Protein AF-A0A7J2YZC2-F1 (afdb_monomer_lite)

Radius of gyration: 19.79 Å; chains: 1; bounding box: 52×30×52 Å

pLDDT: mean 81.87, std 10.57, range [44.81, 95.25]

Secondary structure (DSSP, 8-state):
--STHHHHH--HHHHHHHHHHHHH-SS---HHHHHHHHHHHHHHHHHHS-HHHHHIIIIIHHHHHHHHHHHHHTT-GGGGGGGG-HHHHHHHHHHHHHHHHH--

Sequence (104 aa):
MRRKVWYRALNRLERGIIDLTVQCVECIKSGKLANVVTAIVDKLASAMEGKLDRLVRSVGLGLAGKISAIAVKLGNRSAAGWATDAGFARYLAVAHLNAVQQSL

Structure (mmCIF, N/CA/C/O backbone):
data_AF-A0A7J2YZC2-F1
#
_entry.id   AF-A0A7J2YZC2-F1
#
loop_
_atom_site.group_PDB
_atom_site.id
_atom_site.type_symbol
_atom_site.label_atom_id
_atom_site.label_alt_id
_atom_site.label_comp_id
_atom_site.label_asym_id
_atom_site.label_entity_id
_atom_site.label_seq_id
_atom_site.pdbx_PDB_ins_code
_atom_site.Cartn_x
_atom_site.Cartn_y
_atom_site.Cartn_z
_atom_site.occupancy
_atom_site.B_iso_or_equiv
_atom_site.auth_seq_id
_atom_site.auth_comp_id
_atom_site.auth_asym_id
_atom_site.auth_atom_id
_atom_site.pdbx_PDB_model_num
ATOM 1 N N . MET A 1 1 ? -7.834 -14.541 10.863 1.00 44.81 1 MET A N 1
ATOM 2 C CA . MET A 1 1 ? -7.339 -13.636 11.929 1.00 44.81 1 MET A CA 1
ATOM 3 C C . MET A 1 1 ? -6.650 -14.426 13.052 1.00 44.81 1 MET A C 1
ATOM 5 O O . MET A 1 1 ? -7.277 -14.700 14.064 1.00 44.81 1 MET A O 1
ATOM 9 N N . ARG A 1 2 ? -5.397 -14.885 12.891 1.00 49.75 2 ARG A N 1
ATOM 10 C CA . ARG A 1 2 ? -4.733 -15.752 13.902 1.00 49.75 2 ARG A CA 1
ATOM 11 C C . ARG A 1 2 ? -3.265 -15.408 14.179 1.00 49.75 2 ARG A C 1
ATOM 13 O O . ARG A 1 2 ? -2.424 -16.274 14.372 1.00 49.75 2 ARG A O 1
ATOM 20 N N . ARG A 1 3 ? -2.949 -14.125 14.276 1.00 54.38 3 ARG A N 1
ATOM 21 C CA . ARG A 1 3 ? -1.885 -13.684 15.183 1.00 54.38 3 ARG A CA 1
ATOM 22 C C . ARG A 1 3 ? -2.606 -12.904 16.259 1.00 54.38 3 ARG A C 1
ATOM 24 O O . ARG A 1 3 ? -3.495 -12.134 15.918 1.00 54.38 3 ARG A O 1
ATOM 31 N N . LYS A 1 4 ? -2.262 -13.102 17.530 1.00 68.12 4 LYS A N 1
ATOM 32 C CA . LYS A 1 4 ? -2.829 -12.409 18.703 1.00 68.12 4 LYS A CA 1
ATOM 33 C C . LYS A 1 4 ? -2.609 -10.876 18.672 1.00 68.12 4 LYS A C 1
ATOM 35 O O . LYS A 1 4 ? -2.478 -10.268 19.720 1.00 68.12 4 LYS A O 1
ATOM 40 N N . VAL A 1 5 ? -2.528 -10.248 17.494 1.00 71.50 5 VAL A N 1
ATOM 41 C CA . VAL A 1 5 ? -2.300 -8.823 17.238 1.00 71.50 5 VAL A CA 1
ATOM 42 C C . VAL A 1 5 ? -3.353 -7.983 17.944 1.00 71.50 5 VAL A C 1
ATOM 44 O O . VAL A 1 5 ? -2.976 -7.021 18.589 1.00 71.50 5 VAL A O 1
ATOM 47 N N . TRP A 1 6 ? -4.622 -8.407 17.951 1.00 73.69 6 TRP A N 1
ATOM 48 C CA . TRP A 1 6 ? -5.681 -7.740 18.718 1.00 73.69 6 TRP A CA 1
ATOM 49 C C . TRP A 1 6 ? -5.324 -7.570 20.202 1.00 73.69 6 TRP A C 1
ATOM 51 O O . TRP A 1 6 ? -5.437 -6.487 20.758 1.00 73.69 6 TRP A O 1
ATOM 61 N N . TYR A 1 7 ? -4.813 -8.627 20.837 1.00 75.19 7 TYR A N 1
ATOM 62 C CA . TYR A 1 7 ? -4.449 -8.611 22.257 1.00 75.19 7 TYR A CA 1
ATOM 63 C C . TYR A 1 7 ? -3.024 -8.112 22.526 1.00 75.19 7 TYR A C 1
ATOM 65 O O . TYR A 1 7 ? -2.729 -7.696 23.639 1.00 75.19 7 TYR A O 1
ATOM 73 N N . ARG A 1 8 ? -2.133 -8.177 21.531 1.00 78.38 8 ARG A N 1
ATOM 74 C CA . ARG A 1 8 ? -0.730 -7.754 21.640 1.00 78.38 8 ARG A CA 1
ATOM 75 C C . ARG A 1 8 ? -0.547 -6.266 21.345 1.00 78.38 8 ARG A C 1
ATOM 77 O O . ARG A 1 8 ? 0.346 -5.655 21.914 1.00 78.38 8 ARG A O 1
ATOM 84 N N . ALA A 1 9 ? -1.336 -5.715 20.427 1.00 76.50 9 ALA A N 1
ATOM 85 C CA . ALA A 1 9 ? -1.223 -4.332 19.985 1.00 76.50 9 ALA A CA 1
ATOM 86 C C . ALA A 1 9 ? -2.140 -3.384 20.769 1.00 76.50 9 ALA A C 1
ATOM 88 O O . ALA A 1 9 ? -1.779 -2.217 20.918 1.00 76.50 9 ALA A O 1
ATOM 89 N N . LEU A 1 10 ? -3.300 -3.856 21.261 1.00 82.12 10 LEU A N 1
ATOM 90 C CA . LEU A 1 10 ? -4.266 -3.003 21.962 1.00 82.12 10 LEU A CA 1
ATOM 91 C C . LEU A 1 10 ? -4.323 -3.241 23.470 1.00 82.12 10 LEU A C 1
ATOM 93 O O . LEU A 1 10 ? -4.476 -4.366 23.967 1.00 82.12 10 LEU A O 1
ATOM 97 N N . ASN A 1 11 ? -4.364 -2.128 24.192 1.00 84.06 11 ASN A N 1
ATOM 98 C CA . ASN A 1 11 ? -4.615 -2.090 25.622 1.00 84.06 11 ASN A CA 1
ATOM 99 C C . ASN A 1 11 ? -6.103 -2.349 25.919 1.00 84.06 11 ASN A C 1
ATOM 101 O O . ASN A 1 11 ? -6.965 -2.278 25.042 1.00 84.06 11 ASN A O 1
ATOM 105 N N . ARG A 1 12 ? -6.424 -2.669 27.180 1.00 84.75 12 ARG A N 1
ATOM 106 C CA . ARG A 1 12 ? -7.802 -2.998 27.601 1.00 84.75 12 ARG A CA 1
ATOM 107 C C . ARG A 1 12 ? -8.801 -1.881 27.266 1.00 84.75 12 ARG A C 1
ATOM 109 O O . ARG A 1 12 ? -9.915 -2.182 26.860 1.00 84.75 12 ARG A O 1
ATOM 116 N N . LEU A 1 13 ? -8.377 -0.622 27.394 1.00 84.19 13 LEU A N 1
ATOM 117 C CA . LEU A 1 13 ? -9.197 0.551 27.089 1.00 84.19 13 LEU A CA 1
ATOM 118 C C . LEU A 1 13 ? -9.487 0.687 25.586 1.00 84.19 13 LEU A C 1
ATOM 120 O O . LEU A 1 13 ? -10.634 0.872 25.209 1.00 84.19 13 LEU A O 1
ATOM 124 N N . GLU A 1 14 ? -8.470 0.543 24.731 1.00 84.38 14 GLU A N 1
ATOM 125 C CA . GLU A 1 14 ? -8.618 0.634 23.268 1.00 84.38 14 GLU A CA 1
ATOM 126 C C . GLU A 1 14 ? -9.571 -0.445 22.737 1.00 84.38 14 GLU A C 1
ATOM 128 O O . GLU A 1 14 ? -10.418 -0.166 21.893 1.00 84.38 14 GLU A O 1
ATOM 133 N N . ARG A 1 15 ? -9.484 -1.665 23.286 1.00 85.19 15 ARG A N 1
ATOM 134 C CA . ARG A 1 15 ? -10.427 -2.748 22.967 1.00 85.19 15 ARG A CA 1
ATOM 135 C C . ARG A 1 15 ? -11.846 -2.414 23.404 1.00 85.19 15 ARG A C 1
ATOM 137 O O . ARG A 1 15 ? -12.754 -2.542 22.599 1.00 85.19 15 ARG A O 1
ATOM 144 N N . GLY A 1 16 ? -12.014 -1.921 24.632 1.00 86.12 16 GLY A N 1
ATOM 145 C CA . GLY A 1 16 ? -13.320 -1.495 25.130 1.00 86.12 16 GLY A CA 1
ATOM 146 C C . GLY A 1 16 ? -13.954 -0.408 24.262 1.00 86.12 16 GLY A C 1
ATOM 147 O O . GLY A 1 16 ? -15.141 -0.487 23.979 1.00 86.12 16 GLY A O 1
ATOM 148 N N . ILE A 1 17 ? -13.166 0.562 23.783 1.00 85.25 17 ILE A N 1
ATOM 149 C CA . ILE A 1 17 ? -13.654 1.607 22.872 1.00 85.25 17 ILE A CA 1
ATOM 150 C C . ILE A 1 17 ? -14.148 0.992 21.561 1.00 85.25 17 ILE A C 1
ATOM 152 O O . ILE A 1 17 ? -15.262 1.307 21.153 1.00 85.25 17 ILE A O 1
ATOM 156 N N . ILE A 1 18 ? -13.369 0.106 20.926 1.00 84.12 18 ILE A N 1
ATOM 157 C CA . ILE A 1 18 ? -13.804 -0.535 19.678 1.00 84.12 18 ILE A CA 1
ATOM 158 C C . ILE A 1 18 ? -15.050 -1.395 19.915 1.00 84.12 18 ILE A C 1
ATOM 160 O O . ILE A 1 18 ? -16.024 -1.238 19.184 1.00 84.12 18 ILE A O 1
ATOM 164 N N . ASP A 1 19 ? -15.055 -2.239 20.947 1.00 84.81 19 ASP A N 1
ATOM 165 C CA . ASP A 1 19 ? -16.177 -3.131 21.258 1.00 84.81 19 ASP A CA 1
ATOM 166 C C . ASP A 1 19 ? -17.473 -2.330 21.494 1.00 84.81 19 ASP A C 1
ATOM 168 O O . ASP A 1 19 ? -18.499 -2.634 20.888 1.00 84.81 19 ASP A O 1
ATOM 172 N N . LEU A 1 20 ? -17.412 -1.235 22.266 1.00 82.88 20 LEU A N 1
ATOM 173 C CA . LEU A 1 20 ? -18.544 -0.318 22.457 1.00 82.88 20 LEU A CA 1
ATOM 174 C C . LEU A 1 20 ? -18.958 0.373 21.158 1.00 82.88 20 LEU A C 1
ATOM 176 O O . LEU A 1 20 ? -20.149 0.492 20.891 1.00 82.88 20 LEU A O 1
ATOM 180 N N . THR A 1 21 ? -18.012 0.836 20.339 1.00 83.62 21 THR A N 1
ATOM 181 C CA . THR A 1 21 ? -18.370 1.478 19.063 1.00 83.62 21 THR A CA 1
ATOM 182 C C . THR A 1 21 ? -19.034 0.504 18.097 1.00 83.62 21 THR A C 1
ATOM 184 O O . THR A 1 21 ? -20.010 0.880 17.461 1.00 83.62 21 THR A O 1
ATOM 187 N N . VAL A 1 22 ? -18.574 -0.748 18.042 1.00 81.25 22 VAL A N 1
ATOM 188 C CA . VAL A 1 22 ? -19.161 -1.800 17.200 1.00 81.25 22 VAL A CA 1
ATOM 189 C C . VAL A 1 22 ? -20.535 -2.223 17.721 1.00 81.25 22 VAL A C 1
A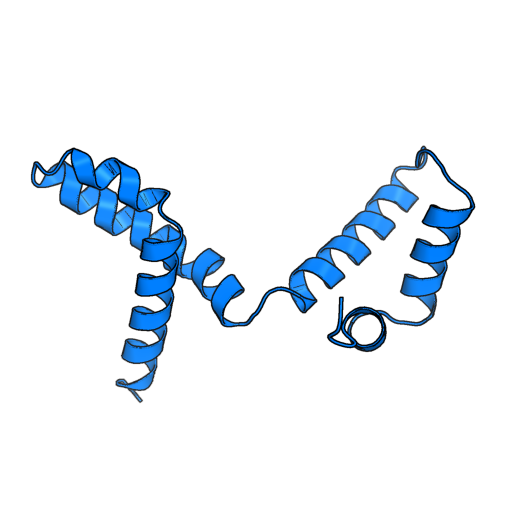TOM 191 O O . VAL A 1 22 ? -21.427 -2.492 16.923 1.00 81.25 22 VAL A O 1
ATOM 194 N N . GLN A 1 23 ? -20.728 -2.279 19.043 1.00 78.25 23 GLN A N 1
ATOM 195 C CA . GLN A 1 23 ? -21.999 -2.700 19.640 1.00 78.25 23 GLN A CA 1
ATOM 196 C C . GLN A 1 23 ? -23.057 -1.595 19.693 1.00 78.25 23 GLN A C 1
ATOM 198 O O . GLN A 1 23 ? -24.243 -1.894 19.594 1.00 78.25 23 GLN A O 1
ATOM 203 N N . CYS A 1 24 ? -22.660 -0.339 19.899 1.00 69.69 24 CYS A N 1
ATOM 204 C CA . CYS A 1 24 ? -23.599 0.731 20.244 1.00 69.69 24 CYS A CA 1
ATOM 205 C C . CYS A 1 24 ? -23.813 1.765 19.135 1.00 69.69 24 CYS A C 1
ATOM 207 O O . CYS A 1 24 ? -24.705 2.601 19.275 1.00 69.69 24 CYS A O 1
ATOM 209 N N . VAL A 1 25 ? -22.998 1.778 18.075 1.00 71.19 25 VAL A N 1
ATOM 210 C CA . VAL A 1 25 ? -22.989 2.893 17.121 1.00 71.19 25 VAL A CA 1
ATOM 211 C C . VAL A 1 25 ? -22.950 2.391 15.676 1.00 71.19 25 VAL A C 1
ATOM 213 O O . VAL A 1 25 ? -21.904 1.994 15.182 1.00 71.19 25 VAL A O 1
ATOM 216 N N . GLU A 1 26 ? -24.072 2.500 14.954 1.00 67.06 26 GLU A N 1
ATOM 217 C CA . GLU A 1 26 ? -24.103 2.247 13.499 1.00 67.06 26 GLU A CA 1
ATOM 218 C C . GLU A 1 26 ? -23.315 3.302 12.704 1.00 67.06 26 GLU A C 1
ATOM 220 O O . GLU A 1 26 ? -22.722 2.994 11.674 1.00 67.06 26 GLU A O 1
ATOM 225 N N . CYS A 1 27 ? -23.286 4.557 13.172 1.00 68.62 27 CYS A N 1
ATOM 226 C CA . CYS A 1 27 ? -22.557 5.662 12.541 1.00 68.62 27 CYS A CA 1
ATOM 227 C C . CYS A 1 27 ? -22.011 6.641 13.590 1.00 68.62 27 CYS A C 1
ATOM 229 O O . CYS A 1 27 ? -22.766 7.245 14.357 1.00 68.62 27 CYS A O 1
ATOM 231 N N . ILE A 1 28 ? -20.690 6.834 13.616 1.00 75.00 28 ILE A N 1
ATOM 232 C CA . ILE A 1 28 ? -20.024 7.735 14.563 1.00 75.00 28 ILE A CA 1
ATOM 233 C C . ILE A 1 28 ? -20.274 9.190 14.146 1.00 75.00 28 ILE A C 1
ATOM 235 O O . ILE A 1 28 ? -19.671 9.689 13.202 1.00 75.00 28 ILE A O 1
ATOM 239 N N . LYS A 1 29 ? -21.143 9.895 14.880 1.00 78.00 29 LYS A N 1
ATOM 240 C CA . LYS A 1 29 ? -21.450 11.321 14.634 1.00 78.00 29 LYS A CA 1
ATOM 241 C C . LYS A 1 29 ? -20.463 12.291 15.300 1.00 78.00 29 LYS A C 1
ATOM 243 O O . LYS A 1 29 ? -20.415 13.463 14.948 1.00 78.00 29 LYS A O 1
ATOM 248 N N . SER A 1 30 ? -19.681 11.821 16.275 1.00 83.00 30 SER A N 1
ATOM 249 C CA . SER A 1 30 ? -18.712 12.643 17.011 1.00 83.00 30 SER A CA 1
ATOM 250 C C . SER A 1 30 ? -17.325 12.570 16.375 1.00 83.00 30 SER A C 1
ATOM 252 O O . SER A 1 30 ? -16.698 11.511 16.375 1.00 83.00 30 SER A O 1
ATOM 254 N N . GLY A 1 31 ? -16.800 13.709 15.913 1.00 82.62 31 GLY A N 1
ATOM 255 C CA . GLY A 1 31 ? -15.459 13.781 15.316 1.00 82.62 31 GLY A CA 1
ATOM 256 C C . GLY A 1 31 ? -14.333 13.373 16.274 1.00 82.62 31 GLY A C 1
ATOM 257 O O . GLY A 1 31 ? -13.365 12.742 15.861 1.00 82.62 31 GLY A O 1
ATOM 258 N N . LYS A 1 32 ? -14.480 13.641 17.581 1.00 85.12 32 LYS A N 1
ATOM 259 C CA . LYS A 1 32 ? -13.502 13.196 18.590 1.00 85.12 32 LYS A CA 1
ATOM 260 C C . LYS A 1 32 ? -13.453 11.672 18.688 1.00 85.12 32 LYS A C 1
ATOM 262 O O . LYS A 1 32 ? -12.369 11.104 18.752 1.00 85.12 32 LYS A O 1
ATOM 267 N N . LEU A 1 33 ? -14.617 11.018 18.677 1.00 82.56 33 LEU A N 1
ATOM 268 C CA . LEU A 1 33 ? -14.695 9.559 18.735 1.00 82.56 33 LEU A CA 1
ATOM 269 C C . LEU A 1 33 ? -14.165 8.929 17.444 1.00 82.56 33 LEU A C 1
ATOM 271 O O . LEU A 1 33 ? -13.415 7.962 17.514 1.00 82.56 33 LEU A O 1
ATOM 275 N N . ALA A 1 34 ? -14.478 9.522 16.288 1.00 84.62 34 ALA A N 1
ATOM 276 C CA . ALA A 1 34 ? -13.940 9.081 15.005 1.00 84.62 34 ALA A CA 1
ATOM 277 C C . ALA A 1 34 ? -12.406 9.123 15.000 1.00 84.62 34 ALA A C 1
ATOM 279 O O . ALA A 1 34 ? -11.779 8.121 14.685 1.00 84.62 34 ALA A O 1
ATOM 280 N N . ASN A 1 35 ? -11.795 10.224 15.451 1.00 86.56 35 ASN A N 1
ATOM 281 C CA . ASN A 1 35 ? -10.334 10.337 15.527 1.00 86.56 35 ASN A CA 1
ATOM 282 C C . ASN A 1 35 ? -9.701 9.256 16.414 1.00 86.56 35 ASN A C 1
ATOM 284 O O . ASN A 1 35 ? -8.674 8.684 16.052 1.00 86.56 35 ASN A O 1
ATOM 288 N N . VAL A 1 36 ? -10.313 8.955 17.564 1.00 87.31 36 VAL A N 1
ATOM 289 C CA . VAL A 1 36 ? -9.820 7.909 18.474 1.00 87.31 36 VAL A CA 1
ATOM 290 C C . VAL A 1 36 ? -9.931 6.525 17.833 1.00 87.31 36 VAL A C 1
ATOM 292 O O . VAL A 1 36 ? -8.976 5.753 17.884 1.00 87.31 36 VAL A O 1
ATOM 295 N N . VAL A 1 37 ? -11.063 6.213 17.198 1.00 85.62 37 VAL A N 1
ATOM 296 C CA . VAL A 1 37 ? -11.263 4.931 16.507 1.00 85.62 37 VAL A CA 1
ATOM 297 C C . VAL A 1 37 ? -10.283 4.782 15.346 1.00 85.62 37 VAL A C 1
ATOM 299 O O . VAL A 1 37 ? -9.627 3.746 15.247 1.00 85.62 37 VAL A O 1
ATOM 302 N N . THR A 1 38 ? -10.108 5.818 14.524 1.00 84.75 38 THR A N 1
ATOM 303 C CA . THR A 1 38 ? -9.137 5.822 13.422 1.00 84.75 38 THR A CA 1
ATOM 304 C C . THR A 1 38 ? -7.722 5.564 13.931 1.00 84.75 38 THR A C 1
ATOM 306 O O . THR A 1 38 ? -7.045 4.685 13.407 1.00 84.75 38 THR A O 1
ATOM 309 N N . ALA A 1 39 ? -7.299 6.223 15.015 1.00 86.94 39 ALA A N 1
ATOM 310 C CA . ALA A 1 39 ? -5.978 5.991 15.601 1.00 86.94 39 ALA A CA 1
ATOM 311 C C . ALA A 1 39 ? -5.780 4.534 16.071 1.00 86.94 39 ALA A C 1
ATOM 313 O O . ALA A 1 39 ? -4.699 3.961 15.907 1.00 86.94 39 ALA A O 1
ATOM 314 N N . ILE A 1 40 ? -6.820 3.904 16.631 1.00 85.12 40 ILE A N 1
ATOM 315 C CA . ILE A 1 40 ? -6.776 2.491 17.037 1.00 85.12 40 ILE A CA 1
ATOM 316 C C . ILE A 1 40 ? -6.696 1.569 15.808 1.00 85.12 40 ILE A C 1
ATOM 318 O O . ILE A 1 40 ? -5.923 0.605 15.808 1.00 85.12 40 ILE A O 1
ATOM 322 N N . VAL A 1 41 ? -7.455 1.866 14.750 1.00 81.94 41 VAL A N 1
ATOM 323 C CA . VAL A 1 41 ? -7.417 1.115 13.484 1.00 81.94 41 VAL A CA 1
ATOM 324 C C . VAL A 1 41 ? -6.045 1.234 12.815 1.00 81.94 41 VAL A C 1
ATOM 326 O O . VAL A 1 41 ? -5.487 0.218 12.397 1.00 81.94 41 VAL A O 1
ATOM 329 N N . ASP A 1 42 ? -5.442 2.420 12.802 1.00 80.25 42 ASP A N 1
ATOM 330 C CA . ASP A 1 42 ? -4.093 2.640 12.267 1.00 80.25 42 ASP A CA 1
ATOM 331 C C . ASP A 1 42 ? -3.031 1.863 13.052 1.00 80.25 42 ASP A C 1
ATOM 333 O O . ASP A 1 42 ? -2.109 1.275 12.473 1.00 80.25 42 ASP A O 1
ATOM 337 N N . LYS A 1 43 ? -3.180 1.787 14.379 1.00 81.88 43 LYS A N 1
ATOM 338 C CA . LYS A 1 43 ? -2.316 0.977 15.247 1.00 81.88 43 LYS A CA 1
ATOM 339 C C . LYS A 1 43 ? -2.425 -0.514 14.918 1.00 81.88 43 LYS A C 1
ATOM 341 O O . LYS A 1 43 ? -1.404 -1.206 14.874 1.00 81.88 43 LYS A O 1
ATOM 346 N N . LEU A 1 44 ? -3.636 -1.012 14.653 1.00 78.75 44 LEU A N 1
ATOM 347 C CA . LEU A 1 44 ? -3.865 -2.393 14.210 1.00 78.75 44 LEU A CA 1
ATOM 348 C C . LEU A 1 44 ? -3.251 -2.654 12.842 1.00 78.75 44 LEU A C 1
ATOM 350 O O . LEU A 1 44 ? -2.502 -3.621 12.704 1.00 78.75 44 LEU A O 1
ATOM 354 N N . ALA A 1 45 ? -3.522 -1.790 11.864 1.00 73.19 45 ALA A N 1
ATOM 355 C CA . ALA A 1 45 ? -2.961 -1.893 10.522 1.00 73.19 45 ALA A CA 1
ATOM 356 C C . ALA A 1 45 ? -1.429 -1.948 10.586 1.00 73.19 45 ALA A C 1
ATOM 358 O O . ALA A 1 45 ? -0.815 -2.868 10.050 1.00 73.19 45 ALA A O 1
ATOM 359 N N . SER A 1 46 ? -0.826 -1.056 11.371 1.00 73.31 46 SER A N 1
ATOM 360 C CA . SER A 1 46 ? 0.619 -1.008 11.596 1.00 73.31 46 SER A CA 1
ATOM 361 C C . SER A 1 46 ? 1.170 -2.259 12.283 1.00 73.31 46 SER A C 1
ATOM 363 O O . SER A 1 46 ? 2.297 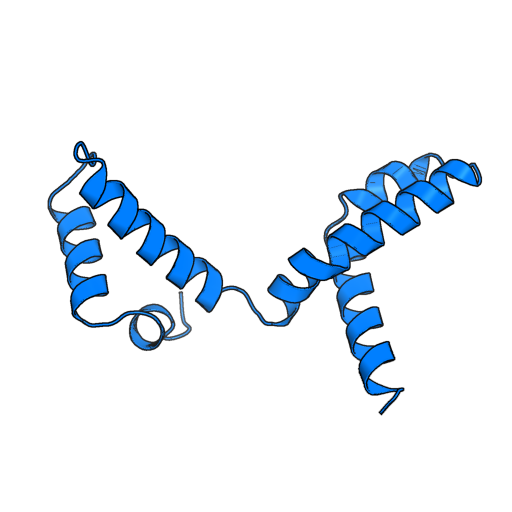-2.663 12.000 1.00 73.31 46 SER A O 1
ATOM 365 N N . ALA A 1 47 ? 0.434 -2.860 13.220 1.00 75.25 47 ALA A N 1
ATOM 366 C CA .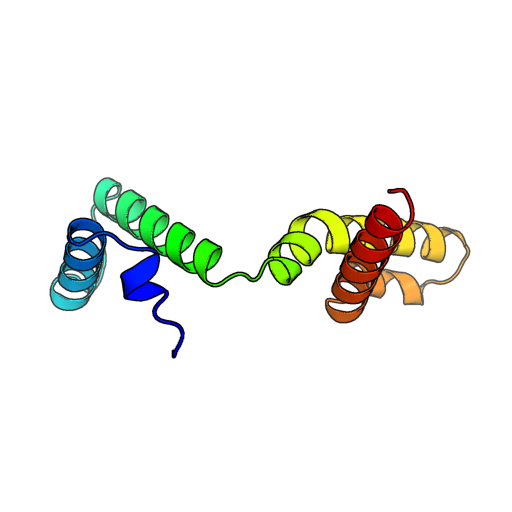 ALA A 1 47 ? 0.857 -4.073 13.924 1.00 75.25 47 ALA A CA 1
ATOM 367 C C . ALA A 1 47 ? 0.655 -5.353 13.092 1.00 75.25 47 ALA A C 1
ATOM 369 O O . ALA A 1 47 ? 1.292 -6.378 13.359 1.00 75.25 47 ALA A O 1
ATOM 370 N N . MET A 1 48 ? -0.248 -5.304 12.113 1.00 69.56 48 MET A N 1
ATOM 371 C CA . MET A 1 48 ? -0.479 -6.367 11.137 1.00 69.56 48 MET A CA 1
ATOM 372 C C . MET A 1 48 ? 0.515 -6.306 9.976 1.00 69.56 48 MET A C 1
ATOM 374 O O . MET A 1 48 ? 0.890 -7.361 9.465 1.00 69.56 48 MET A O 1
ATOM 378 N N . GLU A 1 49 ? 0.956 -5.106 9.599 1.00 71.94 49 GLU A N 1
ATOM 379 C CA . GLU A 1 49 ? 1.960 -4.880 8.562 1.00 71.94 49 GLU A CA 1
ATOM 380 C C . GLU A 1 49 ? 3.295 -5.523 8.975 1.00 71.94 49 GLU A C 1
ATOM 382 O O . GLU A 1 49 ? 3.875 -5.218 10.025 1.00 71.94 49 GLU A O 1
ATOM 387 N N . GLY A 1 50 ? 3.783 -6.469 8.168 1.00 74.31 50 GLY A N 1
ATOM 388 C CA . GLY A 1 50 ? 5.074 -7.098 8.411 1.00 74.31 50 GLY A CA 1
ATOM 389 C C . GLY A 1 50 ? 6.226 -6.103 8.240 1.00 74.31 50 GLY A C 1
ATOM 390 O O . GLY A 1 50 ? 6.101 -5.092 7.552 1.00 74.31 50 GLY A O 1
ATOM 391 N N . LYS A 1 51 ? 7.405 -6.417 8.803 1.00 71.12 51 LYS A N 1
ATOM 392 C CA . LYS A 1 51 ? 8.639 -5.648 8.531 1.00 71.12 51 LYS A CA 1
ATOM 393 C C . LYS A 1 51 ? 8.896 -5.502 7.027 1.00 71.12 51 LYS A C 1
ATOM 395 O O . LYS A 1 51 ? 9.343 -4.451 6.586 1.00 71.12 51 LYS A O 1
ATOM 400 N N . LEU A 1 52 ? 8.593 -6.556 6.264 1.00 74.00 52 LEU A N 1
ATOM 401 C CA . LEU A 1 52 ? 8.712 -6.550 4.814 1.00 74.00 52 LEU A CA 1
ATOM 402 C C . LEU A 1 52 ? 7.704 -5.592 4.175 1.00 74.00 52 LEU A C 1
ATOM 404 O O . LEU A 1 52 ? 8.122 -4.749 3.400 1.00 74.00 52 LEU A O 1
ATOM 408 N N . ASP A 1 53 ? 6.422 -5.662 4.535 1.00 82.12 53 ASP A N 1
ATOM 409 C CA . ASP A 1 53 ? 5.378 -4.801 3.959 1.00 82.12 53 ASP A CA 1
ATOM 410 C C . ASP A 1 53 ? 5.669 -3.313 4.201 1.00 82.12 53 ASP A C 1
ATOM 412 O O . ASP A 1 53 ? 5.594 -2.503 3.274 1.00 82.12 53 ASP A O 1
ATOM 416 N N . ARG A 1 54 ? 6.134 -2.965 5.411 1.00 83.50 54 ARG A N 1
ATOM 417 C CA . ARG A 1 54 ? 6.613 -1.609 5.719 1.00 83.50 54 ARG A CA 1
ATOM 418 C C . ARG A 1 54 ? 7.754 -1.181 4.804 1.00 83.50 54 ARG A C 1
ATOM 420 O O . ARG A 1 54 ? 7.757 -0.049 4.336 1.00 83.50 54 ARG A O 1
ATOM 427 N N . LEU A 1 55 ? 8.712 -2.072 4.553 1.00 83.25 55 LEU A N 1
ATOM 428 C CA . LEU A 1 55 ? 9.860 -1.797 3.691 1.00 83.25 55 LEU A CA 1
ATOM 429 C C . LEU A 1 55 ? 9.461 -1.680 2.214 1.00 83.25 55 LEU A C 1
ATOM 431 O O . LEU A 1 55 ? 9.982 -0.819 1.505 1.00 83.25 55 LEU A O 1
ATOM 435 N N . VAL A 1 56 ? 8.508 -2.494 1.748 1.00 86.88 56 VAL A N 1
ATOM 436 C CA . VAL A 1 56 ? 7.922 -2.349 0.406 1.00 86.88 56 VAL A CA 1
ATOM 437 C C . VAL A 1 56 ? 7.299 -0.967 0.257 1.00 86.88 56 VAL A C 1
ATOM 439 O O . VAL A 1 56 ? 7.544 -0.289 -0.740 1.00 86.88 56 VAL A O 1
ATOM 442 N N . ARG A 1 57 ? 6.545 -0.519 1.262 1.00 84.88 57 ARG A N 1
ATOM 443 C CA . ARG A 1 57 ? 5.866 0.777 1.233 1.00 84.88 57 ARG A CA 1
ATOM 444 C C . ARG A 1 57 ? 6.827 1.961 1.306 1.00 84.88 57 ARG A C 1
ATOM 446 O O . ARG A 1 57 ? 6.652 2.922 0.565 1.00 84.88 57 ARG A O 1
ATOM 453 N N . SER A 1 58 ? 7.821 1.904 2.192 1.00 85.50 58 SER A N 1
ATOM 454 C CA . SER A 1 58 ? 8.732 3.027 2.440 1.00 85.50 58 SER A CA 1
ATOM 455 C C . SER A 1 58 ? 9.862 3.132 1.415 1.00 85.50 58 SER A C 1
ATOM 457 O O . SER A 1 58 ? 10.242 4.238 1.039 1.00 85.50 58 SER A O 1
ATOM 459 N N . VAL A 1 59 ? 10.393 1.997 0.953 1.00 87.06 59 VAL A N 1
ATOM 460 C CA . VAL A 1 59 ? 11.586 1.934 0.093 1.00 87.06 59 VAL A CA 1
ATOM 461 C C . VAL A 1 59 ? 11.265 1.302 -1.262 1.00 87.06 59 VAL A C 1
ATOM 463 O O . VAL A 1 59 ? 11.653 1.845 -2.298 1.00 87.06 59 VAL A O 1
ATOM 466 N N . GLY A 1 60 ? 10.515 0.197 -1.274 1.00 86.31 60 GLY A N 1
ATOM 467 C CA . GLY A 1 60 ? 10.196 -0.565 -2.488 1.00 86.31 60 GLY A CA 1
ATOM 468 C C . GLY A 1 60 ? 9.465 0.248 -3.560 1.00 86.31 60 GLY A C 1
ATOM 469 O O . GLY A 1 60 ? 9.914 0.284 -4.704 1.00 86.31 60 GLY A O 1
ATOM 470 N N . LEU A 1 61 ? 8.388 0.954 -3.197 1.00 89.75 61 LEU A N 1
ATOM 471 C CA . LEU A 1 61 ? 7.613 1.793 -4.127 1.00 89.75 61 LEU A CA 1
ATOM 472 C C . LEU A 1 61 ? 8.434 2.972 -4.672 1.00 89.75 61 LEU A C 1
ATOM 474 O O . LEU A 1 61 ? 8.374 3.284 -5.861 1.00 89.75 61 LEU A O 1
ATOM 478 N N . GLY A 1 62 ? 9.250 3.600 -3.821 1.00 91.19 62 GLY A N 1
ATOM 479 C CA . GLY A 1 62 ? 10.125 4.699 -4.231 1.00 91.19 62 GLY A CA 1
ATOM 480 C C . GLY A 1 62 ? 11.209 4.250 -5.216 1.00 91.19 62 GLY A C 1
ATOM 481 O O . GLY A 1 62 ? 11.479 4.940 -6.202 1.00 91.19 62 GLY A O 1
ATOM 482 N N . LEU A 1 63 ? 11.810 3.079 -4.985 1.00 90.50 63 LEU A N 1
ATOM 483 C CA . LEU A 1 63 ? 12.764 2.469 -5.917 1.00 90.50 63 LEU A CA 1
ATOM 484 C C . LEU A 1 63 ? 12.087 2.065 -7.229 1.00 90.50 63 LEU A C 1
ATOM 486 O O . LEU A 1 63 ? 12.625 2.360 -8.297 1.00 90.50 63 LEU A O 1
ATOM 490 N N . ALA A 1 64 ? 10.904 1.453 -7.157 1.00 92.38 64 ALA A N 1
ATOM 491 C CA . ALA A 1 64 ? 10.140 1.038 -8.329 1.00 92.38 64 ALA A CA 1
ATOM 492 C C . ALA A 1 64 ? 9.839 2.227 -9.251 1.00 92.38 64 ALA A C 1
ATOM 494 O O . ALA A 1 64 ? 10.094 2.152 -10.453 1.00 92.38 64 ALA A O 1
ATOM 495 N N . GLY A 1 65 ? 9.399 3.357 -8.686 1.00 93.50 65 GLY A N 1
ATOM 496 C CA . GLY A 1 65 ? 9.154 4.587 -9.442 1.00 93.50 65 GLY A CA 1
ATOM 497 C C . GLY A 1 65 ? 10.412 5.153 -10.108 1.00 93.50 65 GLY A C 1
ATOM 498 O O . GLY A 1 65 ? 10.383 5.513 -11.285 1.00 93.50 65 GLY A O 1
ATOM 499 N N . LYS A 1 66 ? 11.546 5.184 -9.395 1.00 93.12 66 LYS A N 1
ATOM 500 C CA . LYS A 1 66 ? 12.825 5.662 -9.954 1.00 93.12 66 LYS A CA 1
ATOM 501 C C . LYS A 1 66 ? 13.311 4.780 -11.103 1.00 93.12 66 LYS A C 1
ATOM 503 O O . LYS A 1 66 ? 13.672 5.298 -12.157 1.00 93.12 66 LYS A O 1
ATOM 508 N N . ILE A 1 67 ? 13.303 3.461 -10.912 1.00 92.44 67 ILE A N 1
ATOM 509 C CA . ILE A 1 67 ? 13.773 2.503 -11.922 1.00 92.44 67 ILE A CA 1
ATOM 510 C C . ILE A 1 67 ? 12.848 2.516 -13.141 1.00 92.44 67 ILE A C 1
ATOM 512 O O . ILE A 1 67 ? 13.333 2.556 -14.270 1.00 92.44 67 ILE A O 1
ATOM 516 N N . SER A 1 68 ? 11.532 2.574 -12.921 1.00 94.00 68 SER A N 1
ATOM 517 C CA . SER A 1 68 ? 10.534 2.751 -13.979 1.00 94.00 68 SER A CA 1
ATOM 518 C C . SER A 1 68 ? 10.821 4.003 -14.816 1.00 94.00 68 SER A C 1
ATOM 520 O O . SER A 1 68 ? 10.937 3.917 -16.038 1.00 94.00 68 SER A O 1
ATOM 522 N N . ALA A 1 69 ? 11.038 5.152 -14.169 1.00 93.62 69 ALA A N 1
ATOM 523 C CA . ALA A 1 69 ? 11.326 6.405 -14.862 1.00 93.62 69 ALA A CA 1
ATOM 524 C C . ALA A 1 69 ? 12.627 6.346 -15.682 1.00 93.62 69 ALA A C 1
ATOM 526 O O . ALA A 1 69 ? 12.676 6.871 -16.796 1.00 93.62 69 ALA A O 1
ATOM 527 N N . ILE A 1 70 ? 13.675 5.699 -15.161 1.00 95.12 70 ILE A N 1
ATOM 528 C CA . ILE A 1 70 ? 14.941 5.500 -15.884 1.00 95.12 70 ILE A CA 1
ATOM 529 C C . ILE A 1 70 ? 14.721 4.609 -17.114 1.00 95.12 70 ILE A C 1
ATOM 531 O O . ILE A 1 70 ? 15.138 4.968 -18.213 1.00 95.12 70 ILE A O 1
ATOM 535 N N . ALA A 1 71 ? 14.022 3.485 -16.957 1.00 91.81 71 ALA A N 1
ATOM 536 C CA . ALA A 1 71 ? 13.766 2.546 -18.045 1.00 91.81 71 ALA A CA 1
ATOM 537 C C . ALA A 1 71 ? 12.889 3.150 -19.158 1.00 91.81 71 ALA A C 1
ATOM 539 O O . ALA A 1 71 ? 13.168 2.942 -20.340 1.00 91.81 71 ALA A O 1
ATOM 540 N N . VAL A 1 72 ? 11.890 3.964 -18.801 1.00 95.25 72 VAL A N 1
ATOM 541 C CA . VAL A 1 72 ? 11.079 4.712 -19.777 1.00 95.25 72 VAL A CA 1
ATOM 542 C C . VAL A 1 72 ? 11.933 5.721 -20.546 1.00 95.25 72 VAL A C 1
ATOM 544 O O . VAL A 1 72 ? 11.830 5.792 -21.771 1.00 95.25 72 VAL A O 1
ATOM 547 N N . LYS A 1 73 ? 12.820 6.459 -19.863 1.00 94.50 73 LYS A N 1
ATOM 548 C CA . LYS A 1 73 ? 13.764 7.390 -20.514 1.00 94.50 73 LYS A CA 1
ATOM 549 C C . LYS A 1 73 ? 14.732 6.684 -21.465 1.00 94.50 73 LYS A C 1
ATOM 551 O O . LYS A 1 73 ? 15.12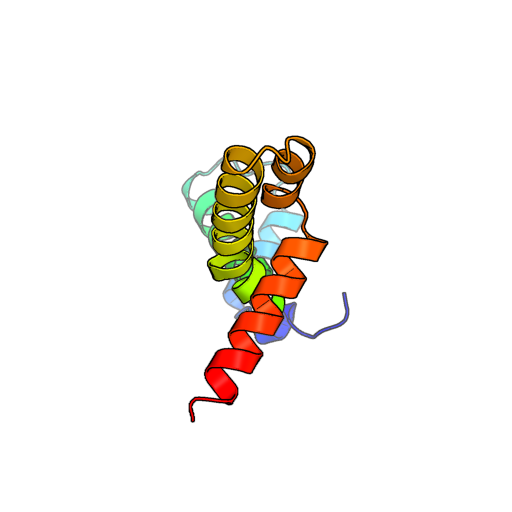9 7.272 -22.462 1.00 94.50 73 LYS A O 1
ATOM 556 N N . LEU A 1 74 ? 15.072 5.428 -21.180 1.00 93.38 74 LEU A N 1
ATOM 557 C CA . LEU A 1 74 ? 15.907 4.576 -22.031 1.00 93.38 74 LEU A CA 1
ATOM 558 C C . LEU A 1 74 ? 15.144 3.948 -23.214 1.00 93.38 74 LEU A C 1
ATOM 560 O O . LEU A 1 74 ? 15.722 3.171 -23.967 1.00 93.38 74 LEU A O 1
ATOM 564 N N . GLY A 1 75 ? 13.861 4.272 -23.399 1.00 93.88 75 GLY A N 1
ATOM 565 C CA . GLY A 1 75 ? 13.054 3.814 -24.534 1.00 93.88 75 GLY A CA 1
ATOM 566 C C . GLY A 1 75 ? 12.152 2.613 -24.238 1.00 93.88 75 GLY A C 1
ATOM 567 O O . GLY A 1 75 ? 11.341 2.244 -25.088 1.00 93.88 75 GLY A O 1
ATOM 568 N N . ASN A 1 76 ? 12.205 2.034 -23.032 1.00 92.19 76 ASN A N 1
ATOM 569 C CA . ASN A 1 76 ? 11.305 0.950 -22.639 1.00 92.19 76 ASN A CA 1
ATOM 570 C C . ASN A 1 76 ? 9.988 1.507 -22.078 1.00 92.19 76 ASN A C 1
ATOM 572 O O . ASN A 1 76 ? 9.817 1.666 -20.868 1.00 92.19 76 ASN A O 1
ATOM 576 N N . ARG A 1 77 ? 9.026 1.787 -22.963 1.00 89.56 77 ARG A N 1
ATOM 577 C CA . ARG A 1 77 ? 7.709 2.325 -22.572 1.00 89.56 77 ARG A CA 1
ATOM 578 C C . ARG A 1 77 ? 6.907 1.378 -21.672 1.00 89.56 77 ARG A C 1
ATOM 580 O O . ARG A 1 77 ? 6.161 1.852 -20.821 1.00 89.56 77 ARG A O 1
ATOM 587 N N . SER A 1 78 ? 7.100 0.064 -21.801 1.00 89.19 78 SER A N 1
ATOM 588 C CA . SER A 1 78 ? 6.434 -0.943 -20.960 1.00 89.19 78 SER A CA 1
ATOM 589 C C . SER A 1 78 ? 6.854 -0.852 -19.489 1.00 89.19 78 SER A C 1
ATOM 591 O O . SER A 1 78 ? 6.114 -1.285 -18.607 1.00 89.19 78 SER A O 1
ATOM 593 N N . ALA A 1 79 ? 8.007 -0.238 -19.203 1.00 90.25 79 ALA A N 1
ATOM 594 C CA . ALA A 1 79 ? 8.491 -0.052 -17.842 1.00 90.25 79 ALA A CA 1
ATOM 595 C C . ALA A 1 79 ? 7.679 0.965 -17.029 1.00 90.25 79 ALA A C 1
ATOM 597 O O . ALA A 1 79 ? 7.824 1.010 -15.809 1.00 90.25 79 ALA A O 1
ATOM 598 N N . ALA A 1 80 ? 6.790 1.747 -17.654 1.00 90.00 80 ALA A N 1
ATOM 599 C CA . ALA A 1 80 ? 5.892 2.655 -16.939 1.00 90.00 80 ALA A CA 1
ATOM 600 C C . ALA A 1 80 ? 5.017 1.917 -15.902 1.00 90.00 80 ALA A C 1
ATOM 602 O O . ALA A 1 80 ? 4.781 2.436 -14.814 1.00 90.00 80 ALA A O 1
ATOM 603 N N . GLY A 1 81 ? 4.607 0.676 -16.196 1.00 90.94 81 GLY A N 1
ATOM 604 C CA . GLY A 1 81 ? 3.808 -0.144 -15.275 1.00 90.94 81 GLY A CA 1
ATOM 605 C C . GLY A 1 81 ? 4.577 -0.649 -14.050 1.00 90.94 81 GLY A C 1
ATOM 606 O O . GLY A 1 81 ? 3.967 -1.033 -13.057 1.00 90.94 81 GLY A O 1
ATOM 607 N N . TRP A 1 82 ? 5.913 -0.618 -14.075 1.00 91.94 82 TRP A N 1
ATOM 608 C CA . TRP A 1 82 ? 6.738 -1.124 -12.972 1.00 91.94 82 TRP A CA 1
ATOM 609 C C . TRP A 1 82 ? 6.612 -0.272 -11.711 1.00 91.94 82 TRP A C 1
ATOM 611 O O . TRP A 1 82 ? 6.746 -0.791 -10.608 1.00 91.94 82 TRP A O 1
ATOM 621 N N . ALA A 1 83 ? 6.316 1.023 -11.856 1.00 89.12 83 ALA A N 1
ATOM 622 C CA . ALA A 1 83 ? 6.125 1.926 -10.724 1.00 89.12 83 ALA A CA 1
ATOM 623 C C . ALA A 1 83 ? 4.943 1.515 -9.826 1.00 89.12 83 ALA A C 1
ATOM 625 O O . ALA A 1 83 ? 4.963 1.788 -8.627 1.00 89.12 83 ALA A O 1
ATOM 626 N N . THR A 1 84 ? 3.930 0.857 -10.395 1.00 88.56 84 THR A N 1
ATOM 627 C CA . THR A 1 84 ? 2.729 0.400 -9.679 1.00 88.56 84 THR A CA 1
ATOM 628 C C . THR A 1 84 ? 2.715 -1.108 -9.440 1.00 88.56 84 THR A C 1
ATOM 630 O O . THR A 1 84 ? 1.763 -1.626 -8.859 1.00 88.56 84 THR A O 1
ATOM 633 N N . ASP A 1 85 ? 3.751 -1.828 -9.874 1.00 91.56 85 ASP A N 1
ATOM 634 C CA . ASP A 1 85 ? 3.835 -3.274 -9.709 1.00 91.56 85 ASP A CA 1
ATOM 635 C C . ASP A 1 85 ? 4.274 -3.641 -8.280 1.00 91.56 85 ASP A C 1
ATOM 637 O O . ASP A 1 85 ? 5.405 -3.392 -7.847 1.00 91.56 85 ASP A O 1
ATOM 641 N N . ALA A 1 86 ? 3.358 -4.253 -7.526 1.00 87.56 86 ALA A N 1
ATOM 642 C CA . ALA A 1 86 ? 3.595 -4.642 -6.138 1.00 87.56 86 ALA A CA 1
ATOM 643 C C . ALA A 1 86 ? 4.655 -5.751 -5.998 1.00 87.56 86 ALA A C 1
ATOM 645 O O . ALA A 1 86 ? 5.380 -5.791 -4.998 1.00 87.56 86 ALA A O 1
ATOM 646 N N . GLY A 1 87 ? 4.767 -6.646 -6.985 1.00 88.19 87 GLY A N 1
ATOM 647 C CA . GLY A 1 87 ? 5.774 -7.707 -7.002 1.00 88.19 87 GLY A CA 1
ATOM 648 C C . GLY A 1 87 ? 7.179 -7.139 -7.183 1.00 88.19 87 GLY A C 1
ATOM 649 O O . GLY A 1 87 ? 8.098 -7.507 -6.447 1.00 88.19 87 GLY A O 1
ATOM 650 N N . PHE A 1 88 ? 7.318 -6.180 -8.091 1.00 89.81 88 PHE A N 1
ATOM 651 C CA . PHE A 1 88 ? 8.546 -5.454 -8.374 1.00 89.81 88 PHE A CA 1
ATOM 652 C C . PHE A 1 88 ? 8.976 -4.591 -7.186 1.00 89.81 88 PHE A C 1
ATOM 654 O O . PHE A 1 88 ? 10.122 -4.679 -6.743 1.00 89.81 88 PHE A O 1
ATOM 661 N N . ALA A 1 89 ? 8.047 -3.840 -6.587 1.00 90.81 89 ALA A N 1
ATOM 662 C CA . ALA A 1 89 ? 8.316 -3.079 -5.368 1.00 90.81 89 ALA A CA 1
ATOM 663 C C . ALA A 1 89 ? 8.779 -3.989 -4.216 1.00 90.81 89 ALA A C 1
ATOM 665 O O . ALA A 1 89 ? 9.720 -3.651 -3.491 1.00 90.81 89 ALA A O 1
ATOM 666 N N . ARG A 1 90 ? 8.167 -5.173 -4.065 1.00 88.25 90 ARG A N 1
ATOM 667 C CA . ARG A 1 90 ? 8.576 -6.154 -3.051 1.00 88.25 90 ARG A CA 1
ATOM 668 C C . ARG A 1 90 ? 9.957 -6.735 -3.328 1.00 88.25 90 ARG A C 1
ATOM 670 O O . ARG A 1 90 ? 10.753 -6.852 -2.399 1.00 88.25 90 ARG A O 1
ATOM 677 N N . TYR A 1 91 ? 10.252 -7.071 -4.580 1.00 89.69 91 TYR A N 1
ATOM 678 C CA . TYR A 1 91 ? 11.571 -7.547 -4.990 1.00 89.69 91 TYR A CA 1
ATOM 679 C C . TYR A 1 91 ? 12.663 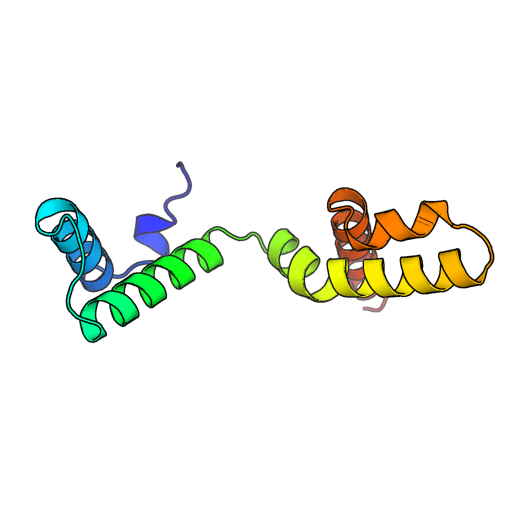-6.521 -4.659 1.00 89.69 91 TYR A C 1
ATOM 681 O O . TYR A 1 91 ? 13.654 -6.862 -4.016 1.00 89.69 91 TYR A O 1
ATOM 689 N N . LEU A 1 92 ? 12.443 -5.250 -5.007 1.00 90.00 92 LEU A N 1
ATOM 690 C CA . LEU A 1 92 ? 13.387 -4.165 -4.732 1.00 90.00 92 LEU A CA 1
ATOM 691 C C . LEU A 1 92 ? 13.593 -3.926 -3.234 1.00 90.00 92 LEU A C 1
ATOM 693 O O . LEU A 1 92 ? 14.717 -3.681 -2.803 1.00 90.00 92 LEU A O 1
ATOM 697 N N . ALA A 1 93 ? 12.537 -4.047 -2.428 1.00 87.50 93 ALA A N 1
ATOM 698 C CA . ALA A 1 93 ? 12.644 -3.949 -0.976 1.00 87.50 93 ALA A CA 1
ATOM 699 C C . ALA A 1 93 ? 13.516 -5.068 -0.376 1.00 87.50 93 ALA A C 1
ATOM 701 O O . ALA A 1 93 ? 14.356 -4.796 0.481 1.00 87.50 93 ALA A O 1
ATOM 702 N N . VAL A 1 94 ? 13.360 -6.313 -0.842 1.00 85.12 94 VAL A N 1
ATOM 703 C CA . VAL A 1 94 ? 14.206 -7.441 -0.406 1.00 85.12 94 VAL A CA 1
ATOM 704 C C . VAL A 1 94 ? 15.646 -7.266 -0.885 1.00 85.12 94 VAL A C 1
ATOM 706 O O . VAL A 1 94 ? 16.573 -7.464 -0.104 1.00 85.12 94 VAL A O 1
ATOM 709 N N . ALA A 1 95 ? 15.849 -6.850 -2.137 1.00 86.62 95 ALA A N 1
ATOM 710 C CA . ALA A 1 95 ? 17.179 -6.591 -2.681 1.00 86.62 95 ALA A CA 1
ATOM 711 C C . ALA A 1 95 ? 17.914 -5.498 -1.887 1.00 86.62 95 ALA A C 1
ATOM 713 O O . ALA A 1 95 ? 19.082 -5.667 -1.547 1.00 86.62 95 ALA A O 1
ATOM 714 N N . HIS A 1 96 ? 17.215 -4.420 -1.519 1.00 84.94 96 HIS A N 1
ATOM 715 C CA . HIS A 1 96 ? 17.759 -3.365 -0.667 1.00 84.94 96 HIS A CA 1
ATOM 716 C C . HIS A 1 96 ? 18.130 -3.886 0.729 1.00 84.94 96 HIS A C 1
ATOM 718 O O . HIS A 1 96 ? 19.198 -3.564 1.241 1.00 84.94 96 HIS A O 1
ATOM 724 N N . LEU A 1 97 ? 17.280 -4.718 1.341 1.00 82.69 97 LEU A N 1
ATOM 725 C CA . LEU A 1 97 ? 17.574 -5.338 2.637 1.00 82.69 97 LEU A CA 1
ATOM 726 C C . LEU A 1 97 ? 18.828 -6.226 2.574 1.00 82.69 97 LEU A C 1
ATOM 728 O O . LEU A 1 97 ? 19.677 -6.148 3.458 1.00 82.69 97 LEU A O 1
ATOM 732 N N . ASN A 1 98 ? 18.967 -7.021 1.512 1.00 80.62 98 ASN A N 1
ATOM 733 C CA . ASN A 1 98 ? 20.133 -7.879 1.303 1.00 80.62 98 ASN A CA 1
ATOM 734 C C . ASN A 1 98 ? 21.413 -7.069 1.055 1.00 80.62 98 ASN A C 1
ATOM 736 O O . ASN A 1 98 ? 22.454 -7.408 1.609 1.00 80.62 98 ASN A O 1
ATOM 740 N N . ALA A 1 99 ? 21.337 -5.988 0.274 1.00 81.69 99 ALA A N 1
ATOM 741 C CA . ALA A 1 99 ? 22.480 -5.116 0.007 1.00 81.69 99 ALA A CA 1
ATOM 742 C C . ALA A 1 99 ? 22.983 -4.422 1.284 1.00 81.69 99 ALA A C 1
ATOM 744 O O . ALA A 1 99 ? 24.184 -4.399 1.534 1.00 81.69 99 ALA A O 1
ATOM 745 N N . VAL A 1 100 ? 22.069 -3.927 2.130 1.00 74.00 100 VAL A N 1
ATOM 746 C CA . VAL A 1 100 ? 22.414 -3.329 3.435 1.00 74.00 100 VAL A CA 1
ATOM 747 C C . VAL A 1 100 ? 23.066 -4.352 4.372 1.00 74.00 100 VAL A C 1
ATOM 749 O O . VAL A 1 100 ? 23.956 -4.003 5.143 1.00 74.00 100 VAL A O 1
ATOM 752 N N . GLN A 1 101 ? 22.657 -5.620 4.300 1.00 58.91 101 GLN A N 1
ATOM 753 C CA . GLN A 1 101 ? 23.228 -6.678 5.132 1.00 58.91 101 GLN A CA 1
ATOM 754 C C . GLN A 1 101 ? 24.598 -7.180 4.644 1.00 58.91 101 GLN A C 1
ATOM 756 O O . GLN A 1 101 ? 25.328 -7.773 5.425 1.00 58.91 101 GLN A O 1
ATOM 761 N N . GLN A 1 102 ? 24.952 -6.943 3.378 1.00 55.97 102 GLN A N 1
ATOM 762 C CA . GLN A 1 102 ? 26.272 -7.263 2.815 1.00 55.97 102 GLN A CA 1
ATOM 763 C C . GLN A 1 102 ? 27.307 -6.144 3.017 1.00 55.97 102 GLN A C 1
ATOM 765 O O . GLN A 1 102 ? 28.494 -6.375 2.811 1.00 55.97 102 GLN A O 1
ATOM 770 N N . SER A 1 103 ? 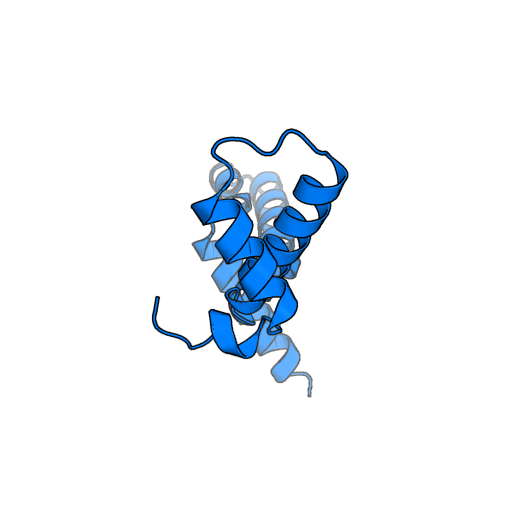26.876 -4.940 3.408 1.00 53.97 103 SER A N 1
ATOM 771 C CA . SER A 1 103 ? 27.751 -3.797 3.719 1.00 53.97 103 SER A CA 1
ATOM 772 C C . SER A 1 103 ? 28.147 -3.684 5.202 1.00 53.97 103 SER A C 1
ATOM 774 O O . SER A 1 103 ? 28.673 -2.649 5.610 1.00 53.97 103 SER A O 1
ATOM 776 N N . LEU A 1 104 ? 27.850 -4.715 5.998 1.00 47.78 104 LEU A N 1
ATOM 777 C CA . LEU A 1 104 ? 28.121 -4.846 7.435 1.00 47.78 104 LEU A CA 1
ATOM 778 C C . LEU A 1 104 ? 29.108 -5.995 7.657 1.00 47.78 104 LEU A C 1
ATOM 780 O O . LEU A 1 104 ? 30.004 -5.824 8.509 1.00 47.78 104 LEU A O 1
#

Foldseek 3Di:
DPDVLVVVQDDPVLVVLVVCCVPPPPDDPDPVSVVSVVVSVVSSVVSPQDPLNVLLVPPLLVVQCVVLVVCVVVVNVVSVCSSVDSVSSSVRSVVVVVVVVVVD